Protein AF-A0A8T1MDC2-F1 (afdb_monomer)

Solvent-accessible surface area (backbone atoms only — not comparable to full-atom values): 11295 Å² total; per-residue (Å²): 138,78,91,86,92,85,80,90,84,76,85,79,67,76,79,74,62,84,44,73,66,53,50,52,51,52,51,52,54,50,53,50,53,53,53,46,52,56,47,38,58,76,73,29,73,90,46,88,79,75,65,89,86,55,76,81,73,87,72,88,77,79,82,78,76,76,81,75,79,84,83,51,85,75,65,79,76,59,88,77,72,82,90,56,62,68,68,59,56,50,51,52,55,62,70,65,47,60,79,61,68,61,72,79,57,77,82,83,48,55,80,74,34,54,91,69,17,68,66,55,40,56,68,60,80,51,77,76,78,86,65,81,85,79,78,72,79,76,80,77,81,73,93,67,79,91,74,87,66,78,88,52,82,46,71,62,85,95,44,79,43,116

Foldseek 3Di:
DDDDDDDDDDPPPVPQPPDPVSVVVVVVVVVVVVVVVVVCCVQPVPHDDDDPPDDDDPDPDDDDPDDDPDDDPVVVPDPPDPPDDVVVVVVVVVVPCPPVVCVPDDDCDLCNPCVSNVVSVVVPPPDPPPDDDPDDPDPDPDPDDDDPDPQDQDCDPPDTRD

pLDDT: mean 71.36, std 16.43, range [38.56, 97.81]

Mean predicted aligned error: 24.13 Å

Secondary structure (DSSP, 8-state):
-------SS-SSSTTT-SSHHHHHHHHHHHHHHHHHHHHHHHH-TTSPPP-TTPPPP--SS-PPPPPPPPPPGGGGS------S-HHHHHHHHHHTTGGGGGTTSPP--GGG-TTT-HHHHHHTT-----S----PPPP--------------EEETTEEE-

InterPro domains:
  IPR001837 Adenylate cyclase-associated CAP [PTHR10652] (18-162)
  IPR036222 Adenylate cyclase-associated CAP, N-terminal domain superfamily [G3DSA:1.25.40.330] (11-55)
  IPR036222 Adenylate cyclase-associated CAP, N-terminal domain superfamily [SSF101278] (18-69)

Organism: Clonorchis sinensis (NCBI:txid79923)

Sequence (162 aa):
MGTVEAELKEPLLVVFFKDPQHLAWTKALTSLWDGLRDYVRKNHTTGLSWNVNGTPSPSTGGGVPAPPPAFSDADLVAPAAPSGDPTRNALFAELNRGEGITAGLRKVSDTMKTHKNPELRAGAGLQPRSGPPQKAPKPTASNNGAKQATPVMELRGNKWVV

Radius of gyration: 32.35 Å; Cα contacts (8 Å, |Δi|>4): 33; chains: 1; bounding box: 75×52×81 Å

Nearest PDB structures (foldseek):
  8xkl-assembly1_s  TM=1.704E-01  e=5.400E+00  Chroomonas placoidea

Structure (mmCIF, N/CA/C/O backbone):
data_AF-A0A8T1MDC2-F1
#
_entry.id   AF-A0A8T1MDC2-F1
#
loop_
_atom_site.group_PDB
_atom_site.id
_atom_site.type_symbol
_atom_site.label_atom_id
_atom_site.label_alt_id
_atom_site.label_comp_id
_atom_site.label_asym_id
_atom_site.label_entity_id
_atom_site.label_seq_id
_atom_site.pdbx_PDB_ins_code
_atom_site.Cartn_x
_atom_site.Cartn_y
_atom_site.Cartn_z
_atom_site.occupancy
_atom_site.B_iso_or_equiv
_atom_site.auth_seq_id
_atom_site.auth_comp_id
_atom_site.auth_asym_id
_atom_site.auth_atom_id
_atom_site.pdbx_PDB_model_num
ATOM 1 N N . MET A 1 1 ? -47.441 10.260 12.827 1.00 39.94 1 MET A N 1
ATOM 2 C CA . MET A 1 1 ? -47.092 9.166 11.895 1.00 39.94 1 MET A CA 1
ATOM 3 C C . MET A 1 1 ? -46.167 9.777 10.866 1.00 39.9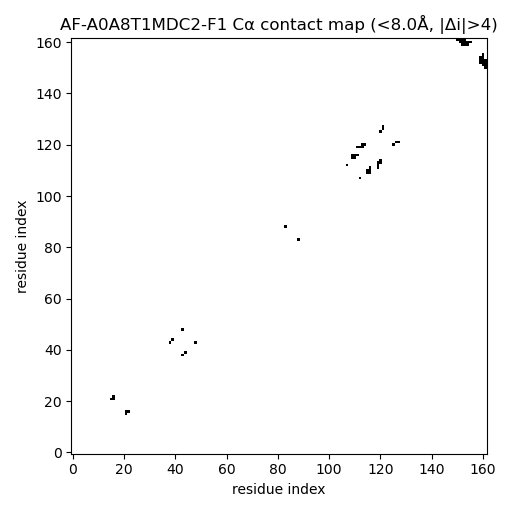4 1 MET A C 1
ATOM 5 O O . MET A 1 1 ? -46.542 10.790 10.312 1.00 39.94 1 MET A O 1
ATOM 9 N N . GLY A 1 2 ? -44.954 9.345 10.604 1.00 38.56 2 GLY A N 1
ATOM 10 C CA . GLY A 1 2 ? -44.186 8.179 10.991 1.00 38.56 2 GLY A CA 1
ATOM 11 C C . GLY A 1 2 ? -42.939 8.315 10.126 1.00 38.56 2 GLY A C 1
ATOM 12 O O . GLY A 1 2 ? -43.038 8.347 8.906 1.00 38.56 2 GLY A O 1
ATOM 13 N N . THR A 1 3 ? -41.819 8.559 10.784 1.00 42.75 3 THR A N 1
ATOM 14 C CA . THR A 1 3 ? -40.463 8.620 10.248 1.00 42.75 3 THR A CA 1
ATOM 15 C C . THR A 1 3 ? -40.129 7.368 9.429 1.00 42.75 3 THR A C 1
ATOM 17 O O . THR A 1 3 ? -40.633 6.305 9.774 1.00 42.75 3 THR A O 1
ATOM 20 N N . VAL A 1 4 ? -39.221 7.512 8.452 1.00 48.12 4 VAL A N 1
ATOM 21 C CA . VAL A 1 4 ? -38.050 6.652 8.138 1.00 48.12 4 VAL A CA 1
ATOM 22 C C . VAL A 1 4 ? -37.898 6.323 6.648 1.00 48.12 4 VAL A C 1
ATOM 24 O O . VAL A 1 4 ? -38.289 5.263 6.181 1.00 48.12 4 VAL A O 1
ATOM 27 N N . GLU A 1 5 ? -37.231 7.205 5.904 1.00 48.50 5 GLU A N 1
ATOM 28 C CA . GLU A 1 5 ? -36.613 6.825 4.627 1.00 48.50 5 GLU A CA 1
ATOM 29 C C . GLU A 1 5 ? -35.207 7.436 4.539 1.00 48.50 5 GLU A C 1
ATOM 31 O O . GLU A 1 5 ? -34.920 8.360 3.786 1.00 48.50 5 GLU A O 1
ATOM 36 N N . ALA A 1 6 ? -34.335 6.971 5.431 1.00 52.84 6 ALA A N 1
ATOM 37 C CA . ALA A 1 6 ? -32.901 7.238 5.397 1.00 52.84 6 ALA A CA 1
ATOM 38 C C . ALA A 1 6 ? -32.185 6.113 6.148 1.00 52.84 6 ALA A C 1
ATOM 40 O O . ALA A 1 6 ? -31.635 6.306 7.228 1.00 52.84 6 ALA A O 1
ATOM 41 N N . GLU A 1 7 ? -32.238 4.906 5.601 1.00 57.53 7 GLU A N 1
ATOM 42 C CA . GLU A 1 7 ? -31.463 3.780 6.105 1.00 57.53 7 GLU A CA 1
ATOM 43 C C . GLU A 1 7 ? -30.870 3.050 4.901 1.00 57.53 7 GLU A C 1
ATOM 45 O O . GLU A 1 7 ? -31.504 2.985 3.853 1.00 57.53 7 GLU A O 1
ATOM 50 N N . LEU A 1 8 ? -29.649 2.530 5.059 1.00 52.72 8 LEU A N 1
ATOM 51 C CA . LEU A 1 8 ? -28.807 1.830 4.069 1.00 52.72 8 LEU A CA 1
ATOM 52 C C . LEU A 1 8 ? -27.646 2.624 3.449 1.00 52.72 8 LEU A C 1
ATOM 54 O O . LEU A 1 8 ? -27.148 2.276 2.377 1.00 52.72 8 LEU A O 1
ATOM 58 N N . LYS A 1 9 ? -27.074 3.580 4.186 1.00 56.59 9 LYS A N 1
ATOM 59 C CA . LYS A 1 9 ? -25.629 3.811 4.078 1.00 56.59 9 LYS A CA 1
ATOM 60 C C . LYS A 1 9 ? -25.016 3.906 5.472 1.00 56.59 9 LYS A C 1
ATOM 62 O O . LYS A 1 9 ? -25.182 4.894 6.168 1.00 56.59 9 LYS A O 1
ATOM 67 N N . GLU A 1 10 ? -24.299 2.839 5.818 1.00 58.12 10 GLU A N 1
ATOM 68 C CA . GLU A 1 10 ? -23.309 2.728 6.902 1.00 58.12 10 GLU A CA 1
ATOM 69 C C . GLU A 1 10 ? -23.769 2.238 8.288 1.00 58.12 10 GLU A C 1
ATOM 71 O O . GLU A 1 10 ? -23.991 3.032 9.197 1.00 58.12 10 GLU A O 1
ATOM 76 N N . PRO A 1 11 ? -23.728 0.911 8.528 1.00 54.78 11 PRO A N 1
ATOM 77 C CA . PRO A 1 11 ? -23.637 0.380 9.888 1.00 54.78 11 PRO A CA 1
ATOM 78 C C . PRO A 1 11 ? -22.227 -0.101 10.287 1.00 54.78 11 PRO A C 1
ATOM 80 O O . PRO A 1 11 ? -22.053 -0.556 11.413 1.00 54.78 11 PRO A O 1
ATOM 83 N N . LEU A 1 12 ? -21.202 -0.007 9.423 1.00 49.59 12 LEU A N 1
ATOM 84 C CA . LEU A 1 12 ? -19.862 -0.542 9.742 1.00 49.59 12 LEU A CA 1
ATOM 85 C C . LEU A 1 12 ? -18.824 0.485 10.221 1.00 49.59 12 LEU A C 1
ATOM 87 O O . LEU A 1 12 ? -17.845 0.084 10.846 1.00 49.59 12 LEU A O 1
ATOM 91 N N . LEU A 1 13 ? -19.032 1.791 10.019 1.00 52.19 13 LEU A N 1
ATOM 92 C CA . LEU A 1 13 ? -18.097 2.822 10.507 1.00 52.19 13 LEU A CA 1
ATOM 93 C C . LEU A 1 13 ? -18.463 3.394 11.888 1.00 52.19 13 LEU A C 1
ATOM 95 O O .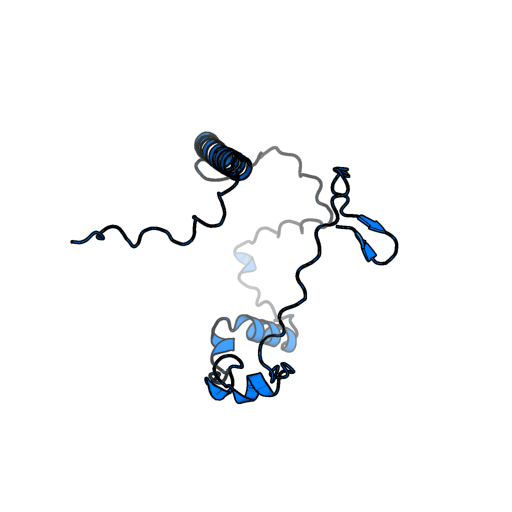 LEU A 1 13 ? -17.629 4.014 12.544 1.00 52.19 13 LEU A O 1
ATOM 99 N N . VAL A 1 14 ? -19.673 3.137 12.393 1.00 52.91 14 VAL A N 1
ATOM 100 C CA . VAL A 1 14 ? -20.197 3.810 13.600 1.00 52.91 14 VAL A CA 1
ATOM 101 C C . VAL A 1 14 ? -19.647 3.231 14.918 1.00 52.91 14 VAL A C 1
ATOM 103 O O . VAL A 1 14 ? -19.797 3.840 15.978 1.00 52.91 14 VAL A O 1
ATOM 106 N N . VAL A 1 15 ? -18.948 2.092 14.885 1.00 54.22 15 VAL A N 1
ATOM 107 C CA . VAL A 1 15 ? -18.406 1.471 16.111 1.00 54.22 15 VAL A CA 1
ATOM 108 C C . VAL A 1 15 ? -16.959 1.898 16.413 1.00 54.22 15 VAL A C 1
ATOM 110 O O . VAL A 1 15 ? -16.563 1.873 17.575 1.00 54.22 15 VAL A O 1
ATOM 113 N N . PHE A 1 16 ? -16.187 2.374 15.426 1.00 53.84 16 PHE A N 1
ATOM 114 C CA . PHE A 1 16 ? -14.748 2.649 15.603 1.00 53.84 16 PHE A CA 1
ATOM 115 C C . PHE A 1 16 ? -14.377 4.106 15.932 1.00 53.84 16 PHE A C 1
ATOM 117 O O . PHE A 1 16 ? -13.260 4.355 16.376 1.00 53.84 16 PHE A O 1
ATOM 124 N N . PHE A 1 17 ? -15.289 5.073 15.782 1.00 57.59 17 PHE A N 1
ATOM 125 C CA . PHE A 1 17 ? -14.960 6.505 15.917 1.00 57.59 17 PHE A CA 1
ATOM 126 C C . PHE A 1 17 ? -15.705 7.212 17.051 1.00 57.59 17 PHE A C 1
ATOM 128 O O . PHE A 1 17 ? -16.199 8.324 16.890 1.00 57.59 17 PHE A O 1
ATOM 135 N N . LYS A 1 18 ? -15.795 6.567 18.220 1.00 66.69 18 LYS A N 1
ATOM 136 C CA . LYS A 1 18 ? -16.312 7.220 19.436 1.00 66.69 18 LYS A CA 1
ATOM 137 C C . LYS A 1 18 ? -15.287 8.186 20.058 1.00 66.69 18 LYS A C 1
ATOM 139 O O . LYS A 1 18 ? -15.678 9.107 20.765 1.00 66.69 18 LYS A O 1
ATOM 144 N N . ASP A 1 19 ? -13.998 7.973 19.789 1.00 78.12 19 ASP A N 1
ATOM 145 C CA . ASP A 1 19 ? -12.892 8.727 20.382 1.00 78.12 19 ASP A CA 1
ATOM 146 C C . ASP A 1 19 ? -12.354 9.808 19.411 1.00 78.12 19 ASP A C 1
ATOM 148 O O . ASP A 1 19 ? -11.927 9.473 18.295 1.00 78.12 19 ASP A O 1
ATOM 152 N N . PRO A 1 20 ? -12.338 11.099 19.808 1.00 84.94 20 PRO A N 1
ATOM 153 C CA . PRO A 1 20 ? -11.729 12.187 19.039 1.00 84.94 20 PRO A CA 1
ATOM 154 C C . PRO A 1 20 ? -10.279 11.920 18.611 1.00 84.94 20 PRO A C 1
ATOM 156 O O . PRO A 1 20 ? -9.868 12.361 17.535 1.00 84.94 20 PRO A O 1
ATOM 159 N N . GLN A 1 21 ? -9.510 11.169 19.404 1.00 86.94 21 GLN A N 1
ATOM 160 C CA . GLN A 1 21 ? -8.131 10.807 19.081 1.00 86.94 21 GLN A CA 1
ATOM 161 C C . GLN A 1 21 ? -8.055 9.870 17.866 1.00 86.94 21 GLN A C 1
ATOM 163 O O . GLN A 1 21 ? -7.201 10.050 16.995 1.00 86.94 21 GLN A O 1
ATOM 168 N N . HIS A 1 22 ? -8.984 8.919 17.749 1.00 85.56 22 HIS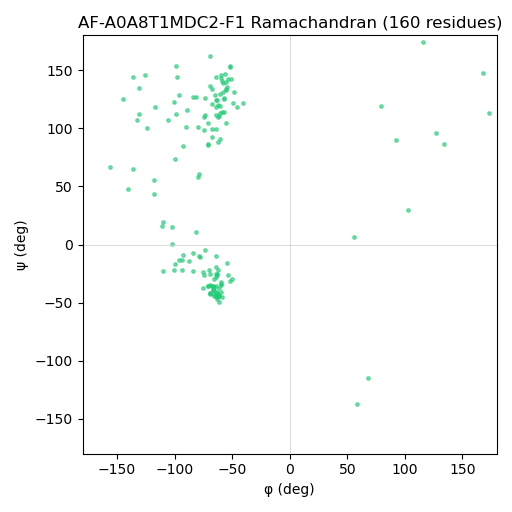 A N 1
ATOM 169 C CA . HIS A 1 22 ? -9.055 8.003 16.606 1.00 85.56 22 HIS A CA 1
ATOM 170 C C . HIS A 1 22 ? -9.429 8.736 15.309 1.00 85.56 22 HIS A C 1
ATOM 172 O O . HIS A 1 22 ? -8.903 8.432 14.233 1.00 85.56 22 HIS A O 1
ATOM 178 N N . LEU A 1 23 ? -10.298 9.747 15.408 1.00 88.19 23 LEU A N 1
ATOM 179 C CA . LEU A 1 23 ? -10.638 10.628 14.289 1.00 88.19 23 LEU A CA 1
ATOM 180 C C . LEU A 1 23 ? -9.440 11.477 13.851 1.00 88.19 23 LEU A C 1
ATOM 182 O O . LEU A 1 23 ? -9.180 11.590 12.653 1.00 88.19 23 LEU A O 1
ATOM 186 N N . ALA A 1 24 ? -8.697 12.049 14.801 1.00 90.75 24 ALA A N 1
ATOM 187 C CA . ALA A 1 24 ? -7.487 12.812 14.505 1.00 90.75 24 ALA A CA 1
ATOM 188 C C . ALA A 1 24 ? -6.420 11.940 13.820 1.00 90.75 24 ALA A C 1
ATOM 190 O O . ALA A 1 24 ? -5.861 12.341 12.800 1.00 90.75 24 ALA A O 1
ATOM 191 N N . TRP A 1 25 ? -6.205 10.719 14.316 1.00 93.12 25 TRP A N 1
ATOM 192 C CA . TRP A 1 25 ? -5.268 9.766 13.721 1.00 93.12 25 TRP A CA 1
ATOM 193 C C . TRP A 1 25 ? -5.663 9.360 12.298 1.00 93.12 25 TRP A C 1
ATOM 195 O O . TRP A 1 25 ? -4.826 9.372 11.400 1.00 93.12 25 TRP A O 1
ATOM 205 N N . THR A 1 26 ? -6.942 9.071 12.054 1.00 95.00 26 THR A N 1
ATOM 206 C CA . THR A 1 26 ? -7.410 8.654 10.718 1.00 95.00 26 THR A CA 1
ATOM 207 C C . THR A 1 26 ? -7.255 9.779 9.698 1.00 95.00 26 THR A C 1
ATOM 209 O O . THR A 1 26 ? -6.828 9.546 8.566 1.00 95.00 26 THR A O 1
ATOM 212 N N . LYS A 1 27 ? -7.533 11.023 10.110 1.00 92.25 27 LYS A N 1
ATOM 213 C CA . LYS A 1 27 ? -7.300 12.217 9.286 1.00 92.25 27 LYS A CA 1
ATOM 214 C C . LYS A 1 27 ? -5.815 12.413 8.983 1.00 92.25 27 LYS A C 1
ATOM 216 O O . LYS A 1 27 ? -5.467 12.645 7.830 1.00 92.25 27 LYS A O 1
ATOM 221 N N . ALA A 1 28 ? -4.946 12.263 9.984 1.00 95.38 28 ALA A N 1
ATOM 222 C CA . ALA A 1 28 ? -3.499 12.342 9.792 1.00 95.38 28 ALA A CA 1
ATOM 223 C C . ALA A 1 28 ? -2.983 11.250 8.839 1.00 95.38 28 ALA A C 1
ATOM 225 O O . ALA A 1 28 ? -2.204 11.539 7.933 1.00 95.38 28 ALA A O 1
ATOM 226 N N . LEU A 1 29 ? -3.469 10.014 8.986 1.00 96.19 29 LEU A N 1
ATOM 227 C CA . LEU A 1 29 ? -3.112 8.901 8.110 1.00 96.19 29 LEU A CA 1
ATOM 228 C C . LEU A 1 29 ? -3.564 9.152 6.668 1.00 96.19 29 LEU A C 1
ATOM 230 O O . LEU A 1 29 ? -2.800 8.931 5.736 1.00 96.19 29 LEU A O 1
ATOM 234 N N . THR A 1 30 ? -4.785 9.647 6.477 1.00 95.69 30 THR A N 1
ATOM 235 C CA . THR A 1 30 ? -5.306 9.962 5.138 1.00 95.69 30 THR A CA 1
ATOM 236 C C . THR A 1 30 ? -4.483 11.075 4.486 1.00 95.69 30 THR A C 1
ATOM 238 O O . THR A 1 30 ? -4.038 10.928 3.352 1.00 95.69 30 THR A O 1
ATOM 241 N N . SER A 1 31 ? -4.166 12.126 5.248 1.00 96.50 31 SER A N 1
ATOM 242 C CA . SER A 1 31 ? -3.320 13.229 4.785 1.00 96.50 31 SER A CA 1
ATOM 243 C C . SER A 1 31 ? -1.914 12.776 4.373 1.00 96.50 31 SER A C 1
ATOM 245 O O . SER A 1 31 ? -1.347 13.344 3.441 1.00 96.50 31 SER A O 1
ATOM 247 N N . LEU A 1 32 ? -1.344 11.765 5.040 1.00 97.81 32 LEU A N 1
ATOM 248 C CA . LEU A 1 32 ? -0.058 11.180 4.653 1.00 97.81 32 LEU A CA 1
ATOM 249 C C . LEU A 1 32 ? -0.143 10.510 3.274 1.00 97.81 32 LEU A C 1
ATOM 251 O O . LEU A 1 32 ? 0.741 10.706 2.441 1.00 97.81 32 LEU A O 1
ATOM 255 N N . TRP A 1 33 ? -1.204 9.740 3.020 1.00 97.00 33 TRP A N 1
ATOM 256 C CA . TRP A 1 33 ? -1.404 9.064 1.736 1.00 97.00 33 TRP A CA 1
ATOM 257 C C . TRP A 1 33 ? -1.649 10.043 0.588 1.00 97.00 33 TRP A C 1
ATOM 259 O O . TRP A 1 33 ? -1.122 9.831 -0.505 1.00 97.00 33 TRP A O 1
ATOM 269 N N . ASP A 1 34 ? -2.386 11.127 0.834 1.00 97.44 34 ASP A N 1
ATOM 270 C CA . ASP A 1 34 ? -2.585 12.191 -0.154 1.00 97.44 34 ASP A CA 1
ATOM 271 C C . ASP A 1 34 ? -1.254 12.871 -0.508 1.00 97.44 34 ASP A C 1
ATOM 273 O O . ASP A 1 34 ? -0.899 12.974 -1.685 1.00 97.44 34 ASP A O 1
ATOM 277 N N . GLY A 1 35 ? -0.454 13.225 0.505 1.00 96.44 35 GLY A N 1
ATOM 278 C CA . GLY A 1 35 ? 0.886 13.776 0.300 1.00 96.44 35 GLY A CA 1
ATOM 279 C C . GLY A 1 35 ? 1.815 12.825 -0.463 1.00 96.44 35 GLY A C 1
ATOM 280 O O . GLY A 1 35 ? 2.541 13.251 -1.365 1.00 96.44 35 GLY A O 1
ATOM 281 N N . LEU A 1 36 ? 1.762 11.523 -0.162 1.00 96.69 36 LEU A N 1
ATOM 282 C CA . LEU A 1 36 ? 2.546 10.507 -0.867 1.00 96.69 36 LEU A CA 1
ATOM 283 C C . LEU A 1 36 ? 2.105 10.359 -2.326 1.00 96.69 36 LEU A C 1
ATOM 285 O O . LEU A 1 36 ? 2.950 10.268 -3.215 1.00 96.69 36 LEU A O 1
ATOM 289 N N . ARG A 1 37 ? 0.797 10.355 -2.599 1.00 94.75 37 ARG A N 1
ATOM 290 C CA . ARG A 1 37 ? 0.264 10.296 -3.966 1.00 94.75 37 ARG A CA 1
ATOM 291 C C . ARG A 1 37 ? 0.758 11.479 -4.793 1.00 94.75 37 ARG A C 1
ATOM 293 O O . ARG A 1 37 ? 1.192 11.278 -5.928 1.00 94.75 37 ARG A O 1
ATOM 300 N N . ASP A 1 38 ? 0.720 12.685 -4.236 1.00 96.81 38 ASP A N 1
ATOM 301 C CA . ASP A 1 38 ? 1.218 13.883 -4.911 1.00 96.81 38 ASP A CA 1
ATOM 302 C C . ASP A 1 38 ? 2.725 13.810 -5.157 1.00 96.81 38 ASP A C 1
ATOM 304 O O . ASP A 1 38 ? 3.192 14.153 -6.245 1.00 96.81 38 ASP A O 1
ATOM 308 N N . TYR A 1 39 ? 3.490 13.317 -4.181 1.00 96.31 39 TYR A N 1
ATOM 309 C CA . TYR A 1 39 ? 4.926 13.097 -4.323 1.00 96.31 39 TYR A CA 1
ATOM 310 C C . TYR A 1 39 ? 5.247 12.092 -5.436 1.00 96.31 39 TYR A C 1
ATOM 312 O O . TYR A 1 39 ? 6.067 12.385 -6.305 1.00 96.31 39 TYR A O 1
ATOM 320 N N . VAL A 1 40 ? 4.583 10.935 -5.452 1.00 95.62 40 VAL A N 1
ATOM 321 C CA . VAL A 1 40 ? 4.797 9.889 -6.464 1.00 95.62 40 VAL A CA 1
ATOM 322 C C . VAL A 1 40 ? 4.428 10.402 -7.851 1.00 95.62 40 VAL A C 1
ATOM 324 O O . VAL A 1 40 ? 5.189 10.207 -8.791 1.00 95.62 40 VAL A O 1
ATOM 327 N N . ARG A 1 41 ? 3.312 11.125 -7.998 1.00 94.06 41 ARG A N 1
ATOM 328 C CA . ARG A 1 41 ? 2.929 11.714 -9.292 1.00 94.06 41 ARG A CA 1
ATOM 329 C C . ARG A 1 41 ? 3.962 12.713 -9.813 1.00 94.06 41 ARG A C 1
ATOM 331 O O . ARG A 1 41 ? 4.202 12.735 -11.017 1.00 94.06 41 ARG A O 1
ATOM 338 N N . LYS A 1 42 ? 4.566 13.506 -8.922 1.00 93.69 42 LYS A N 1
ATOM 339 C CA . LYS A 1 42 ? 5.591 14.506 -9.262 1.00 93.69 42 LYS A CA 1
ATOM 340 C C . LYS A 1 42 ? 6.965 13.897 -9.565 1.00 93.69 42 LYS A C 1
ATOM 342 O O . LYS A 1 42 ? 7.647 14.407 -10.442 1.00 93.69 42 LYS A O 1
ATOM 347 N N . ASN A 1 43 ? 7.376 12.844 -8.854 1.00 92.06 43 ASN A N 1
ATOM 348 C CA . ASN A 1 43 ? 8.757 12.333 -8.898 1.00 92.06 43 ASN A CA 1
ATOM 349 C C . ASN A 1 43 ? 8.906 10.963 -9.587 1.00 92.06 43 ASN A C 1
ATOM 351 O O . ASN A 1 43 ? 9.991 10.620 -10.048 1.00 92.06 43 ASN A O 1
ATOM 355 N N . HIS A 1 44 ? 7.831 10.175 -9.659 1.00 92.25 44 HIS A N 1
ATOM 356 C CA . HIS A 1 44 ? 7.827 8.770 -10.088 1.00 92.25 44 HIS A CA 1
ATOM 357 C C . HIS A 1 44 ? 6.599 8.449 -10.964 1.00 92.25 44 HIS A C 1
ATOM 359 O O . HIS A 1 44 ? 5.890 7.465 -10.746 1.00 92.25 44 HIS A O 1
ATOM 365 N N . THR A 1 45 ? 6.317 9.298 -11.959 1.00 89.19 45 THR A N 1
ATOM 366 C CA . THR A 1 45 ? 5.099 9.243 -12.793 1.00 89.19 45 THR A CA 1
ATOM 367 C C . THR A 1 45 ? 4.936 7.924 -13.558 1.00 89.19 45 THR A C 1
ATOM 369 O O . THR A 1 45 ? 3.818 7.445 -13.725 1.00 89.19 45 THR A O 1
ATOM 372 N N . THR A 1 46 ? 6.042 7.320 -14.000 1.00 89.50 46 THR A N 1
ATOM 373 C CA . THR A 1 46 ? 6.082 6.054 -14.758 1.00 89.50 46 THR A CA 1
ATOM 374 C C . THR A 1 46 ? 6.673 4.897 -13.948 1.00 89.50 46 THR A C 1
ATOM 376 O O . THR A 1 46 ? 7.105 3.899 -14.518 1.00 89.50 46 THR A O 1
ATOM 379 N N . GLY A 1 47 ? 6.707 5.027 -12.619 1.00 85.88 47 GLY A N 1
ATOM 380 C CA . GLY A 1 47 ? 7.326 4.064 -11.711 1.00 85.88 47 GLY A CA 1
ATOM 381 C C . GLY A 1 47 ? 8.525 4.638 -10.958 1.00 85.88 47 GLY A C 1
ATOM 382 O O . GLY A 1 47 ? 8.949 5.774 -11.181 1.00 85.88 47 GLY A O 1
ATOM 383 N N . LEU A 1 48 ? 9.047 3.843 -10.024 1.00 89.12 48 LEU A N 1
ATOM 384 C CA . LEU A 1 48 ? 10.174 4.220 -9.174 1.00 89.12 48 LEU A CA 1
ATOM 385 C C . LEU A 1 48 ? 11.435 4.424 -10.028 1.00 89.12 48 LEU A C 1
ATOM 387 O O . LEU A 1 48 ? 11.838 3.525 -10.766 1.00 89.12 48 LEU A O 1
ATOM 391 N N . SER A 1 49 ? 12.052 5.601 -9.929 1.00 85.50 49 SER A N 1
ATOM 392 C CA . SER A 1 49 ? 13.292 5.906 -10.640 1.00 85.50 49 SER A CA 1
ATOM 393 C C . SER A 1 49 ? 14.492 5.394 -9.847 1.00 85.50 49 SER A C 1
ATOM 395 O O . SER A 1 49 ? 14.662 5.700 -8.668 1.00 85.50 49 SER A O 1
ATOM 397 N N . TRP A 1 50 ? 15.331 4.603 -10.509 1.00 85.62 50 TRP A N 1
ATOM 398 C CA . TRP A 1 50 ? 16.571 4.083 -9.941 1.00 85.62 50 TRP A CA 1
ATOM 399 C C . TRP A 1 50 ? 17.756 4.935 -10.393 1.00 85.62 50 TRP A C 1
ATOM 401 O O . TRP A 1 50 ? 17.791 5.416 -11.526 1.00 85.62 50 TRP A O 1
ATOM 411 N N . ASN A 1 51 ? 18.744 5.116 -9.515 1.00 83.75 51 ASN A N 1
ATOM 412 C CA . ASN A 1 51 ? 19.982 5.793 -9.883 1.00 83.75 51 ASN A CA 1
ATOM 413 C C . ASN A 1 51 ? 20.845 4.858 -10.743 1.00 83.75 51 ASN A C 1
ATOM 415 O O . ASN A 1 51 ? 21.402 3.889 -10.233 1.00 83.75 51 ASN A O 1
ATOM 419 N N . VAL A 1 52 ? 20.977 5.176 -12.032 1.00 80.44 52 VAL A N 1
ATOM 420 C CA . VAL A 1 52 ? 21.763 4.396 -13.007 1.00 80.44 52 VAL A CA 1
ATOM 421 C C . VAL A 1 52 ? 23.257 4.374 -12.661 1.00 80.44 52 VAL A C 1
ATOM 423 O O . VAL A 1 52 ? 23.940 3.398 -12.946 1.00 80.44 52 VAL A O 1
ATOM 426 N N . ASN A 1 53 ? 23.744 5.411 -11.977 1.00 83.81 53 ASN A N 1
ATOM 427 C CA . ASN A 1 53 ? 25.118 5.509 -11.480 1.00 83.81 53 ASN A CA 1
ATOM 428 C C . ASN A 1 53 ? 25.210 5.217 -9.971 1.00 83.81 53 ASN A C 1
ATOM 430 O O . ASN A 1 53 ? 26.196 5.574 -9.326 1.00 83.81 53 ASN A O 1
ATOM 434 N N . GLY A 1 54 ? 24.166 4.630 -9.380 1.00 77.75 54 GLY A N 1
ATOM 435 C CA . GLY A 1 54 ? 24.161 4.258 -7.972 1.00 77.75 54 GLY A CA 1
ATOM 436 C C . GLY A 1 54 ? 25.152 3.129 -7.712 1.00 77.75 54 GLY A C 1
ATOM 437 O O . GLY A 1 54 ? 25.185 2.139 -8.440 1.00 77.75 54 GLY A O 1
ATOM 438 N N . THR A 1 55 ? 25.955 3.254 -6.658 1.00 78.75 55 THR A N 1
ATOM 439 C CA . THR A 1 55 ? 26.698 2.107 -6.133 1.00 78.75 55 THR A CA 1
ATOM 440 C C . THR A 1 55 ? 25.699 1.070 -5.613 1.00 78.75 55 THR A C 1
ATOM 442 O O . THR A 1 55 ? 24.647 1.445 -5.082 1.00 78.75 55 THR A O 1
ATOM 445 N N . PRO A 1 56 ? 25.977 -0.236 -5.766 1.00 72.19 56 PRO A N 1
ATOM 446 C CA . PRO A 1 56 ? 25.085 -1.262 -5.252 1.00 72.19 56 PRO A CA 1
ATOM 447 C C . PRO A 1 56 ? 24.902 -1.059 -3.745 1.00 72.19 56 PRO A C 1
ATOM 449 O O . PRO A 1 56 ? 25.877 -0.993 -2.994 1.00 72.19 56 PRO A O 1
ATOM 452 N N . SER A 1 57 ? 23.644 -0.953 -3.307 1.00 69.50 57 SER A N 1
ATOM 453 C CA . SER A 1 57 ? 23.309 -1.018 -1.884 1.00 69.50 57 SER A CA 1
ATOM 454 C C . SER A 1 57 ? 23.898 -2.314 -1.324 1.00 69.50 57 SER A C 1
ATOM 456 O O . SER A 1 57 ? 23.768 -3.340 -2.000 1.00 69.50 57 SER A O 1
ATOM 458 N N . PRO A 1 58 ? 24.545 -2.309 -0.143 1.00 64.00 58 PRO A N 1
ATOM 459 C CA . PRO A 1 58 ? 25.152 -3.509 0.418 1.00 64.00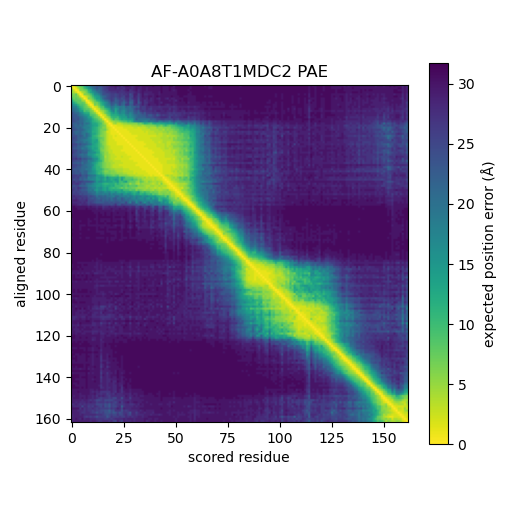 58 PRO A CA 1
ATOM 460 C C . PRO A 1 58 ? 24.096 -4.612 0.517 1.00 64.00 58 PRO A C 1
ATOM 462 O O . PRO A 1 58 ? 23.193 -4.575 1.352 1.00 64.00 58 PRO A O 1
ATOM 465 N N . SER A 1 59 ? 24.190 -5.572 -0.402 1.00 56.50 59 SER A N 1
ATOM 466 C CA . SER A 1 59 ? 23.366 -6.768 -0.405 1.00 56.50 59 SER A CA 1
ATOM 467 C C . SER A 1 59 ? 23.781 -7.593 0.803 1.00 56.50 59 SER A C 1
ATOM 469 O O . SER A 1 59 ? 24.944 -7.980 0.936 1.00 56.50 59 SER A O 1
ATOM 471 N N . THR A 1 60 ? 22.840 -7.860 1.704 1.00 56.38 60 THR A N 1
ATOM 472 C CA . THR A 1 60 ? 23.025 -8.917 2.697 1.00 56.38 60 THR A CA 1
ATOM 473 C C . THR A 1 60 ? 22.937 -10.256 1.966 1.00 56.38 60 THR A C 1
ATOM 475 O O . THR A 1 60 ? 21.873 -10.852 1.887 1.00 56.38 60 THR A O 1
ATOM 478 N N . GLY A 1 61 ? 24.074 -10.699 1.424 1.00 54.16 61 GLY A N 1
ATOM 479 C CA . GLY A 1 61 ? 24.323 -12.078 1.006 1.00 54.16 61 GLY A CA 1
ATOM 480 C C . GLY A 1 61 ? 23.735 -12.494 -0.346 1.00 54.16 61 GLY A C 1
ATOM 481 O O . GLY A 1 61 ? 22.527 -12.570 -0.529 1.00 54.16 61 GLY A O 1
ATOM 482 N N . GLY A 1 62 ? 24.627 -12.880 -1.262 1.00 51.88 62 GLY A N 1
ATOM 483 C CA . GLY A 1 62 ? 24.299 -13.598 -2.497 1.00 51.88 62 GLY A CA 1
ATOM 484 C C . GLY A 1 62 ? 24.873 -12.898 -3.720 1.00 51.88 62 GLY A C 1
ATOM 485 O O . GLY A 1 62 ? 24.277 -11.955 -4.231 1.00 51.88 62 GLY A O 1
ATOM 486 N N . GLY A 1 63 ? 26.051 -13.338 -4.170 1.00 49.66 63 GLY A N 1
ATOM 487 C CA . GLY A 1 63 ? 26.659 -12.849 -5.404 1.00 49.66 63 GLY A CA 1
ATOM 488 C C . GLY A 1 63 ? 25.705 -13.019 -6.583 1.00 49.66 63 GLY A C 1
ATOM 489 O O . GLY A 1 63 ? 25.110 -14.082 -6.759 1.00 49.66 63 GLY A O 1
ATOM 490 N N . VAL A 1 64 ? 25.554 -11.966 -7.384 1.00 55.91 64 VAL A N 1
ATOM 491 C CA . VAL A 1 64 ? 24.895 -12.078 -8.684 1.00 55.91 64 VAL A CA 1
ATOM 492 C C . VAL A 1 64 ? 25.694 -13.073 -9.537 1.00 55.91 64 VAL A C 1
ATOM 494 O O . VAL A 1 64 ? 26.923 -12.958 -9.595 1.00 55.91 64 VAL A O 1
ATOM 497 N N . PRO A 1 65 ? 25.059 -14.080 -10.160 1.00 60.25 65 PRO A N 1
ATOM 498 C CA . PRO A 1 65 ? 25.760 -14.936 -11.105 1.00 60.25 65 PRO A CA 1
ATOM 499 C C . PRO A 1 65 ? 26.306 -14.073 -12.250 1.00 60.25 65 PRO A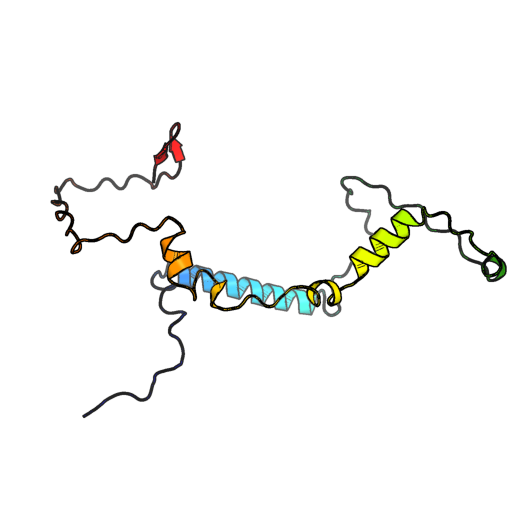 C 1
ATOM 501 O O . PRO A 1 65 ? 25.676 -13.090 -12.647 1.00 60.25 65 PRO A O 1
ATOM 504 N N . ALA A 1 66 ? 27.497 -14.421 -12.744 1.00 65.50 66 ALA A N 1
ATOM 505 C CA . ALA A 1 66 ? 28.128 -13.734 -13.867 1.00 65.50 66 ALA A CA 1
ATOM 506 C C . ALA A 1 66 ? 27.145 -13.617 -15.050 1.00 65.50 66 ALA A C 1
ATOM 508 O O . ALA A 1 66 ? 26.365 -14.552 -15.272 1.00 65.50 66 ALA A O 1
ATOM 509 N N . PRO A 1 67 ? 27.157 -12.495 -15.799 1.00 63.50 67 PRO A N 1
ATOM 510 C CA . PRO A 1 67 ? 26.312 -12.358 -16.976 1.00 63.50 67 PRO A CA 1
ATOM 511 C C . PRO A 1 67 ? 26.589 -13.534 -17.925 1.00 63.50 67 PRO A C 1
ATOM 513 O O . PRO A 1 67 ? 27.759 -13.875 -18.132 1.00 63.50 67 PRO A O 1
ATOM 516 N N . PRO A 1 68 ? 25.545 -14.186 -18.466 1.00 66.88 68 PRO A N 1
ATOM 517 C CA . PRO A 1 68 ? 25.745 -15.279 -19.400 1.00 66.88 68 PRO A CA 1
ATOM 518 C C . PRO A 1 68 ? 26.533 -14.776 -20.622 1.00 66.88 68 PRO A C 1
ATOM 520 O O . PRO A 1 68 ? 26.364 -13.617 -21.018 1.00 66.88 68 PRO A O 1
ATOM 523 N N . PRO A 1 69 ? 27.401 -15.617 -21.214 1.00 72.50 69 PRO A N 1
ATOM 524 C CA . PRO A 1 69 ? 28.081 -15.284 -22.460 1.00 72.50 69 PRO A CA 1
ATOM 525 C C . PRO A 1 69 ? 27.052 -14.892 -23.528 1.00 72.50 69 PRO A C 1
ATOM 527 O O . PRO A 1 69 ? 25.954 -15.450 -23.580 1.00 72.50 69 PRO A O 1
ATOM 530 N N . ALA A 1 70 ? 27.393 -13.905 -24.357 1.00 70.25 70 ALA A N 1
ATOM 531 C CA . ALA A 1 70 ? 26.541 -13.489 -25.462 1.00 70.25 70 ALA A CA 1
ATOM 532 C C . ALA A 1 70 ? 26.343 -14.670 -26.422 1.00 70.25 70 ALA A C 1
ATOM 534 O O . ALA A 1 70 ? 27.314 -15.185 -26.971 1.00 70.25 70 ALA A O 1
ATOM 535 N N . PHE A 1 71 ? 25.089 -15.087 -26.598 1.00 58.16 71 PHE A N 1
ATOM 536 C CA . PHE A 1 71 ? 24.709 -16.119 -27.555 1.00 58.16 71 PHE A CA 1
ATOM 537 C C . PHE A 1 71 ? 24.979 -15.620 -28.976 1.00 58.16 71 PHE A C 1
ATOM 539 O O . PHE A 1 71 ? 24.543 -14.529 -29.351 1.00 58.16 71 PHE A O 1
ATOM 546 N N . SER A 1 72 ? 25.694 -16.419 -29.760 1.00 65.25 72 SER A N 1
ATOM 547 C CA . SER A 1 72 ? 25.808 -16.242 -31.208 1.00 65.25 72 SER A CA 1
ATOM 548 C C . SER A 1 72 ? 24.827 -17.192 -31.901 1.00 65.25 72 SER A C 1
ATOM 550 O O . SER A 1 72 ? 24.511 -18.243 -31.349 1.00 65.25 72 SER A O 1
ATOM 552 N N . ASP A 1 73 ? 24.351 -16.881 -33.112 1.00 58.25 73 ASP A N 1
ATOM 553 C CA . ASP A 1 73 ? 23.454 -17.776 -33.879 1.00 58.25 73 ASP A CA 1
ATOM 554 C C . ASP A 1 73 ? 24.026 -19.200 -34.080 1.00 58.25 73 ASP A C 1
ATOM 556 O O . ASP A 1 73 ? 23.287 -20.137 -34.381 1.00 58.25 73 ASP A O 1
ATOM 560 N N . ALA A 1 74 ? 25.333 -19.392 -33.863 1.00 59.09 74 ALA A N 1
ATOM 561 C CA . ALA A 1 74 ? 25.989 -20.696 -33.864 1.00 59.09 74 ALA A CA 1
ATOM 562 C C . ALA A 1 74 ? 25.614 -21.591 -32.659 1.00 59.09 74 ALA A C 1
ATOM 564 O O . ALA A 1 74 ? 25.712 -22.812 -32.765 1.00 59.09 74 ALA A O 1
ATOM 565 N N . ASP A 1 75 ? 25.138 -21.022 -31.545 1.00 56.97 75 ASP A N 1
ATOM 566 C CA . ASP A 1 75 ? 24.730 -21.764 -30.339 1.00 56.97 75 ASP A CA 1
ATOM 567 C C . ASP A 1 75 ? 23.341 -22.419 -30.478 1.00 56.97 75 ASP A C 1
ATOM 569 O O . ASP A 1 75 ? 22.951 -23.258 -29.664 1.00 56.97 75 ASP A O 1
ATOM 573 N N . LEU A 1 76 ? 22.591 -22.081 -31.535 1.00 55.41 76 LEU A N 1
ATOM 574 C CA . LEU A 1 76 ? 21.272 -22.655 -31.831 1.00 55.41 76 LEU A CA 1
ATOM 575 C C . LEU A 1 76 ? 21.343 -24.099 -32.362 1.00 55.41 76 LEU A C 1
ATOM 577 O O . LEU A 1 76 ? 20.307 -24.739 -32.545 1.00 55.41 76 LEU A O 1
ATOM 581 N N . VAL A 1 77 ? 22.549 -24.636 -32.587 1.00 59.09 77 VAL A N 1
ATOM 582 C CA . VAL A 1 77 ? 22.785 -26.017 -33.042 1.00 59.09 77 VAL A CA 1
ATOM 583 C C . VAL A 1 77 ? 23.582 -26.791 -31.991 1.00 59.09 77 VAL A C 1
ATOM 585 O O . VAL A 1 77 ? 24.630 -27.372 -32.254 1.00 59.09 77 VAL A O 1
ATOM 588 N N . ALA A 1 78 ? 23.073 -26.828 -30.763 1.00 55.50 78 ALA A N 1
ATOM 589 C CA . ALA A 1 78 ? 23.501 -27.814 -29.779 1.00 55.50 78 ALA A CA 1
ATOM 590 C C . ALA A 1 78 ? 22.261 -28.468 -29.152 1.00 55.50 78 ALA A C 1
ATOM 592 O O . ALA A 1 78 ? 21.522 -27.800 -28.426 1.00 55.50 78 ALA A O 1
ATOM 593 N N . PRO A 1 79 ? 21.990 -29.765 -29.398 1.00 51.91 79 PRO A N 1
ATOM 594 C CA . PRO A 1 79 ? 20.974 -30.471 -28.634 1.00 51.91 79 PRO A CA 1
ATOM 595 C C . PRO A 1 79 ? 21.473 -30.599 -27.190 1.00 51.91 79 PRO A C 1
ATOM 597 O O . PRO A 1 79 ? 22.305 -31.450 -26.876 1.00 51.91 79 PRO A O 1
ATOM 600 N N . ALA A 1 80 ? 20.991 -29.724 -26.306 1.00 54.09 80 ALA A N 1
ATOM 601 C CA . ALA A 1 80 ? 21.232 -29.840 -24.877 1.00 54.09 80 ALA A CA 1
ATOM 602 C C . ALA A 1 80 ? 20.622 -31.160 -24.387 1.00 54.09 80 ALA A C 1
ATOM 604 O O . ALA A 1 80 ? 19.403 -31.339 -24.370 1.00 54.09 80 ALA A O 1
ATOM 605 N N . ALA A 1 81 ? 21.486 -32.105 -24.018 1.00 60.69 81 ALA A N 1
ATOM 606 C CA . ALA A 1 81 ? 21.079 -33.328 -23.350 1.00 60.69 81 ALA A CA 1
ATOM 607 C C . ALA A 1 81 ? 20.332 -32.973 -22.047 1.00 60.69 81 ALA A C 1
ATOM 609 O O . ALA A 1 81 ? 20.760 -32.057 -21.336 1.00 60.69 81 ALA A O 1
ATOM 610 N N . PRO A 1 82 ? 19.228 -33.662 -21.704 1.00 54.97 82 PRO A N 1
ATOM 611 C CA . PRO A 1 82 ? 18.487 -33.391 -20.479 1.00 54.97 82 PRO A CA 1
ATOM 612 C C . PRO A 1 82 ? 19.292 -33.858 -19.258 1.00 54.97 82 PRO A C 1
ATOM 614 O O . PRO A 1 82 ? 19.120 -34.964 -18.753 1.00 54.97 82 PRO A O 1
ATOM 617 N N . SER A 1 83 ? 20.169 -32.990 -18.759 1.00 61.25 83 SER A N 1
ATOM 618 C CA . SER A 1 83 ? 20.875 -33.136 -17.482 1.00 61.25 83 SER A CA 1
ATOM 619 C C . SER A 1 83 ? 19.949 -32.760 -16.325 1.00 61.25 83 SER A C 1
ATOM 621 O O . SER A 1 83 ? 20.186 -31.807 -15.586 1.00 61.25 83 SER A O 1
ATOM 623 N N . GLY A 1 84 ? 18.842 -33.479 -16.194 1.00 61.53 84 GLY A N 1
ATOM 624 C CA . GLY A 1 84 ? 17.923 -33.372 -15.073 1.00 61.53 84 GLY A CA 1
ATOM 625 C C . GLY A 1 84 ? 17.379 -34.755 -14.788 1.00 61.53 84 GLY A C 1
ATOM 626 O O . GLY A 1 84 ? 16.863 -35.402 -15.696 1.00 61.53 84 GLY A O 1
ATOM 627 N N . ASP A 1 85 ? 17.522 -35.222 -13.546 1.00 72.94 85 ASP A N 1
ATOM 628 C CA . ASP A 1 85 ? 16.881 -36.459 -13.103 1.00 72.94 85 ASP A CA 1
ATOM 629 C C . ASP A 1 85 ? 15.395 -36.393 -13.515 1.00 72.94 85 ASP A C 1
ATOM 631 O O . ASP A 1 85 ? 14.720 -35.422 -13.142 1.00 72.94 85 ASP A O 1
ATOM 635 N N . PRO A 1 86 ? 14.875 -37.350 -14.308 1.00 75.44 86 PRO A N 1
ATOM 636 C CA . PRO A 1 86 ? 13.483 -37.338 -14.763 1.00 75.44 86 PRO A CA 1
ATOM 637 C C . PRO A 1 86 ? 12.502 -37.208 -13.590 1.00 75.44 86 PRO A C 1
ATOM 639 O O . PRO A 1 86 ? 11.437 -36.608 -13.735 1.00 75.44 86 PRO A O 1
ATOM 642 N N . THR A 1 87 ? 12.910 -37.660 -12.401 1.00 79.81 87 THR A N 1
ATOM 643 C CA . THR A 1 87 ? 12.189 -37.488 -11.140 1.00 79.81 87 THR A CA 1
ATOM 644 C C . THR A 1 87 ? 12.039 -36.014 -10.751 1.00 79.81 87 THR A C 1
ATOM 646 O O . THR A 1 87 ? 10.955 -35.584 -10.370 1.00 79.81 87 THR A O 1
ATOM 649 N N . ARG A 1 88 ? 13.090 -35.191 -10.881 1.00 84.44 88 ARG A N 1
ATOM 650 C CA . ARG A 1 88 ? 13.035 -33.755 -10.545 1.00 84.44 88 ARG A CA 1
ATOM 651 C C . ARG A 1 88 ? 12.163 -32.976 -11.522 1.00 84.44 88 ARG A C 1
ATOM 653 O O . ARG A 1 88 ? 11.370 -32.147 -11.085 1.00 84.44 88 ARG A O 1
ATOM 660 N N . ASN A 1 89 ? 12.261 -33.260 -12.819 1.00 84.69 89 ASN A N 1
ATOM 661 C CA . ASN A 1 89 ? 11.402 -32.610 -13.811 1.00 84.69 89 ASN A CA 1
ATOM 662 C C . ASN A 1 89 ? 9.926 -32.995 -13.627 1.00 84.69 89 ASN A C 1
ATOM 664 O O . ASN A 1 89 ? 9.058 -32.132 -13.756 1.00 84.69 89 ASN A O 1
ATOM 668 N N . ALA A 1 90 ? 9.638 -34.246 -13.254 1.00 86.06 90 ALA A N 1
ATOM 669 C CA . ALA A 1 90 ? 8.285 -34.688 -12.923 1.00 86.06 90 ALA A CA 1
ATOM 670 C C . ALA A 1 90 ? 7.714 -33.960 -11.693 1.00 86.06 90 ALA A C 1
ATOM 672 O O . ALA A 1 90 ? 6.558 -33.539 -11.720 1.00 86.06 90 ALA A O 1
ATOM 673 N N . LEU A 1 91 ? 8.528 -33.737 -10.654 1.00 88.69 91 LEU A N 1
ATOM 674 C CA . LEU A 1 91 ? 8.119 -32.981 -9.463 1.00 88.69 91 LEU A CA 1
ATOM 675 C C . LEU A 1 91 ? 7.751 -31.530 -9.797 1.00 88.69 91 LEU A C 1
ATOM 677 O O . LEU A 1 91 ? 6.726 -31.032 -9.336 1.00 88.69 91 LEU A O 1
ATOM 681 N N . PHE A 1 92 ? 8.549 -30.848 -10.624 1.00 87.19 92 PHE A N 1
ATOM 682 C CA . PHE A 1 92 ? 8.223 -29.480 -11.040 1.00 87.19 92 PHE A CA 1
ATOM 683 C C . PHE A 1 92 ? 7.005 -29.432 -11.968 1.00 87.19 92 PHE A C 1
ATOM 685 O O . PHE A 1 92 ? 6.198 -28.514 -11.852 1.00 87.19 92 PHE A O 1
ATOM 692 N N . ALA A 1 93 ? 6.812 -30.428 -12.835 1.00 85.62 93 ALA A N 1
ATOM 693 C CA . ALA A 1 93 ? 5.601 -30.541 -13.647 1.00 85.62 93 ALA A CA 1
ATOM 694 C C . ALA A 1 93 ? 4.342 -30.768 -12.788 1.00 85.62 93 ALA A C 1
ATOM 696 O O . ALA A 1 93 ? 3.281 -30.230 -13.095 1.00 85.62 93 ALA A O 1
ATOM 697 N N . GLU A 1 94 ? 4.455 -31.525 -11.693 1.00 83.31 94 GLU A N 1
ATOM 698 C CA . GLU A 1 94 ? 3.380 -31.726 -10.719 1.00 83.31 94 GLU A CA 1
ATOM 699 C C . GLU A 1 94 ? 3.071 -30.460 -9.910 1.00 83.31 94 GLU A C 1
ATOM 701 O O . GLU A 1 94 ? 1.900 -30.122 -9.728 1.00 83.31 94 GLU A O 1
ATOM 706 N N . LEU A 1 95 ? 4.100 -29.719 -9.489 1.00 83.44 95 LEU A N 1
ATOM 707 C CA . LEU A 1 95 ? 3.935 -28.450 -8.780 1.00 83.44 95 LEU A CA 1
ATOM 708 C C . LEU A 1 95 ? 3.319 -27.363 -9.678 1.00 83.44 95 LEU A C 1
ATOM 710 O O . LEU A 1 95 ? 2.486 -26.578 -9.231 1.00 83.44 95 LEU A O 1
ATOM 714 N N . ASN A 1 96 ? 3.672 -27.358 -10.964 1.00 86.00 96 ASN A N 1
ATOM 715 C CA . ASN A 1 96 ? 3.203 -26.381 -11.947 1.00 86.00 96 ASN A CA 1
ATOM 716 C C . ASN A 1 96 ? 1.810 -26.694 -12.527 1.00 86.00 96 ASN A C 1
ATOM 718 O O . ASN A 1 96 ? 1.380 -26.029 -13.467 1.00 86.00 96 ASN A O 1
ATOM 722 N N . ARG A 1 97 ? 1.061 -27.660 -11.969 1.00 81.81 97 ARG A N 1
ATOM 723 C CA . ARG A 1 97 ? -0.313 -27.987 -12.412 1.00 81.81 97 ARG A CA 1
ATOM 724 C C . ARG A 1 97 ? -1.335 -26.857 -12.203 1.00 81.81 97 ARG A C 1
ATOM 726 O O . ARG A 1 97 ? -2.458 -26.965 -12.697 1.00 81.81 97 ARG A O 1
ATOM 733 N N . GLY A 1 98 ? -0.978 -25.788 -11.486 1.00 81.00 98 GLY A N 1
ATOM 734 C CA . GLY A 1 98 ? -1.819 -24.598 -11.321 1.00 81.00 98 GLY A CA 1
ATOM 735 C C . GLY A 1 98 ? -3.189 -24.911 -10.705 1.00 81.00 98 GLY A C 1
ATOM 736 O O . GLY A 1 98 ? -3.294 -25.708 -9.774 1.00 81.00 98 GLY A O 1
ATOM 737 N N . GLU A 1 99 ? -4.256 -24.307 -11.239 1.00 72.56 99 GLU A N 1
ATOM 738 C CA . GLU A 1 99 ? -5.640 -24.462 -10.748 1.00 72.56 99 GLU A CA 1
ATOM 739 C C . GLU A 1 99 ? -6.171 -25.909 -10.839 1.00 72.56 99 GLU A C 1
ATOM 741 O O . GLU A 1 99 ? -7.057 -26.301 -10.070 1.00 72.56 99 GLU A O 1
ATOM 746 N N . GLY A 1 100 ? -5.577 -26.739 -11.707 1.00 77.69 100 GLY A N 1
ATOM 747 C CA . GLY A 1 100 ? -5.935 -28.147 -11.890 1.00 77.69 100 GLY A CA 1
ATOM 748 C C . GLY A 1 100 ? -5.690 -29.025 -10.658 1.00 77.69 100 GLY A C 1
ATOM 749 O O . GLY A 1 100 ? -6.323 -30.071 -10.525 1.00 77.69 100 GLY A O 1
ATOM 750 N N . ILE A 1 101 ? -4.850 -28.586 -9.708 1.00 81.38 101 ILE A N 1
ATOM 751 C CA . ILE A 1 101 ? -4.637 -29.304 -8.438 1.00 81.3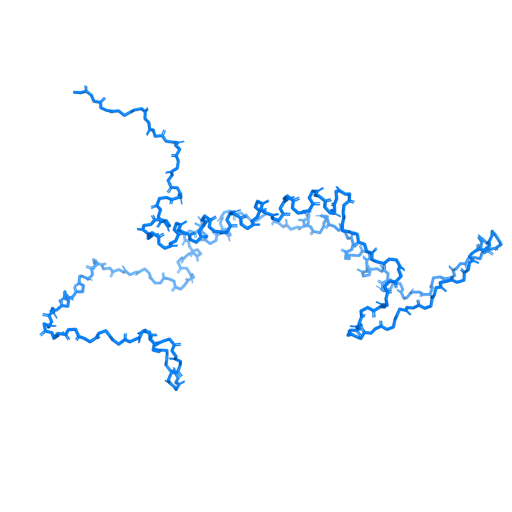8 101 ILE A CA 1
ATOM 752 C C . ILE A 1 101 ? -5.906 -29.355 -7.573 1.00 81.38 101 ILE A C 1
ATOM 754 O O . ILE A 1 101 ? -6.088 -30.279 -6.783 1.00 81.38 101 ILE A O 1
ATOM 758 N N . THR A 1 102 ? -6.818 -28.392 -7.744 1.00 76.00 102 THR A N 1
ATOM 759 C CA . THR A 1 102 ? -8.065 -28.318 -6.967 1.00 76.00 102 THR A CA 1
ATOM 760 C C . THR A 1 102 ? -9.217 -29.120 -7.580 1.00 76.00 102 THR A C 1
ATOM 762 O O . THR A 1 102 ? -10.189 -29.410 -6.884 1.00 76.00 102 THR A O 1
ATOM 765 N N . ALA A 1 103 ? -9.101 -29.546 -8.845 1.00 78.44 103 ALA A N 1
ATOM 766 C CA . ALA A 1 103 ? -10.156 -30.261 -9.567 1.00 78.44 103 ALA A CA 1
ATOM 767 C C . ALA A 1 103 ? -10.410 -31.687 -9.038 1.00 78.44 103 ALA A C 1
ATOM 769 O O . ALA A 1 103 ? -11.517 -32.205 -9.167 1.00 78.44 103 ALA A O 1
ATOM 770 N N . GLY A 1 104 ? -9.406 -32.317 -8.415 1.00 80.69 104 GLY A N 1
ATOM 771 C CA . GLY A 1 1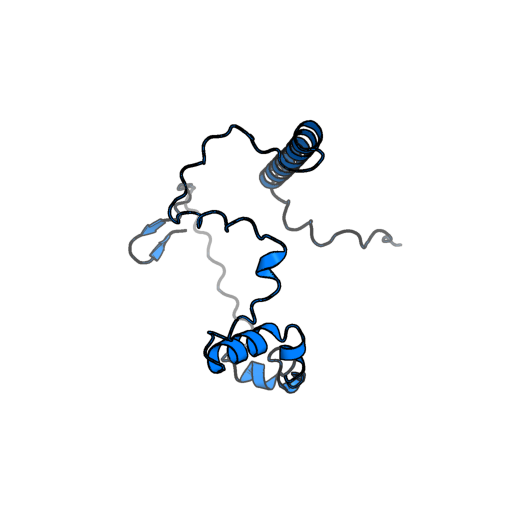04 ? -9.523 -33.657 -7.826 1.00 80.69 104 GLY A CA 1
ATOM 772 C C . GLY A 1 104 ? -10.100 -33.686 -6.406 1.00 80.69 104 GLY A C 1
ATOM 773 O O . GLY A 1 104 ? -10.341 -34.766 -5.864 1.00 80.69 104 GLY A O 1
ATOM 774 N N . LEU A 1 105 ? -10.314 -32.528 -5.768 1.00 82.88 105 LEU A N 1
ATOM 775 C CA . LEU A 1 105 ? -10.842 -32.482 -4.406 1.00 82.88 105 LEU A CA 1
ATOM 776 C C . LEU A 1 105 ? -12.363 -32.650 -4.417 1.00 82.88 105 LEU A C 1
ATOM 778 O O . LEU A 1 105 ? -13.097 -31.897 -5.057 1.00 82.88 105 LEU A O 1
ATOM 782 N N . ARG A 1 106 ? -12.860 -33.608 -3.627 1.00 84.75 106 ARG A N 1
ATOM 783 C CA . ARG A 1 106 ? -14.302 -33.781 -3.423 1.00 84.75 106 ARG A CA 1
ATOM 784 C C . ARG A 1 106 ? -14.921 -32.506 -2.843 1.00 84.75 106 ARG A C 1
ATOM 786 O O . ARG A 1 106 ? -14.364 -31.883 -1.934 1.00 84.75 106 ARG A O 1
ATOM 793 N N . LYS A 1 107 ? -16.118 -32.147 -3.309 1.00 87.44 107 LYS A N 1
ATOM 794 C CA . LYS A 1 107 ? -16.853 -31.009 -2.753 1.00 87.44 107 LYS A CA 1
ATOM 795 C C . LYS A 1 107 ? -17.185 -31.278 -1.284 1.00 87.44 107 LYS A C 1
ATOM 797 O O . LYS A 1 107 ? -17.831 -32.268 -0.954 1.00 87.44 107 LYS A O 1
ATOM 802 N N . VAL A 1 108 ? -16.776 -30.369 -0.403 1.00 88.50 108 VAL A N 1
ATOM 803 C CA . VAL A 1 108 ? -17.176 -30.401 1.008 1.00 88.50 108 VAL A CA 1
ATOM 804 C C . VAL A 1 108 ? -18.658 -30.020 1.098 1.00 88.50 108 VAL A C 1
ATOM 806 O O . VAL A 1 108 ? -19.020 -28.850 0.921 1.00 88.50 108 VAL A O 1
ATOM 809 N N . SER A 1 109 ? -19.512 -31.017 1.330 1.00 86.81 109 SER A N 1
ATOM 810 C CA . SER A 1 109 ? -20.948 -30.849 1.569 1.00 86.81 109 SER A CA 1
ATOM 811 C C . SER A 1 109 ? -21.206 -30.177 2.918 1.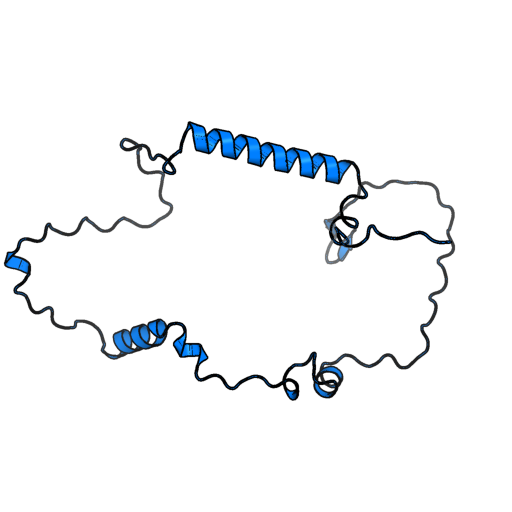00 86.81 109 SER A C 1
ATOM 813 O O . SER A 1 109 ? -20.346 -30.145 3.798 1.00 86.81 109 SER A O 1
ATOM 815 N N . ASP A 1 110 ? -22.405 -29.634 3.108 1.00 83.25 110 ASP A N 1
ATOM 816 C CA . ASP A 1 110 ? -22.757 -28.917 4.339 1.00 83.25 110 ASP A CA 1
ATOM 817 C C . ASP A 1 110 ? -22.734 -29.812 5.588 1.00 83.25 110 ASP A C 1
ATOM 819 O O . ASP A 1 110 ? -22.390 -29.345 6.671 1.00 83.25 110 ASP A O 1
ATOM 823 N N . THR A 1 111 ? -22.950 -31.119 5.427 1.00 83.31 111 THR A N 1
ATOM 824 C CA . THR A 1 111 ? -22.763 -32.123 6.487 1.00 83.31 111 THR A CA 1
ATOM 825 C C . THR A 1 111 ? -21.315 -32.228 6.978 1.00 83.31 111 THR A C 1
ATOM 827 O O . THR A 1 111 ? -21.086 -32.593 8.125 1.00 83.31 111 THR A O 1
ATOM 830 N N . MET A 1 112 ? -20.326 -31.873 6.154 1.00 85.19 112 MET A N 1
ATOM 831 C CA . MET A 1 112 ? -18.907 -31.863 6.531 1.00 85.19 112 MET A CA 1
ATOM 832 C C . MET A 1 112 ? -18.431 -30.503 7.052 1.00 85.19 112 MET A C 1
ATOM 834 O O . MET A 1 112 ? -17.315 -30.387 7.554 1.00 85.19 112 MET A O 1
ATOM 838 N N . LYS A 1 113 ? -19.253 -29.454 6.943 1.00 87.50 113 LYS A N 1
ATOM 839 C CA . LYS A 1 113 ? -18.909 -28.123 7.449 1.00 87.50 113 LYS A CA 1
ATOM 840 C C . LYS A 1 113 ? -19.375 -28.012 8.893 1.00 87.50 113 LYS A C 1
ATOM 842 O O . LYS A 1 113 ? -20.574 -27.942 9.146 1.00 87.50 113 LYS A O 1
ATOM 847 N N . THR A 1 114 ? -18.443 -27.865 9.833 1.00 84.88 114 THR A N 1
ATOM 848 C CA . THR A 1 114 ? -18.727 -27.712 11.277 1.00 84.88 114 THR A CA 1
ATOM 849 C C . THR A 1 114 ? -19.769 -26.632 11.582 1.00 84.88 114 THR A C 1
ATOM 851 O O . THR A 1 114 ? -20.520 -26.734 12.545 1.00 84.88 114 THR A O 1
ATOM 854 N N . HIS A 1 115 ? -19.862 -25.588 10.751 1.00 85.62 115 HIS A N 1
ATOM 855 C CA . HIS A 1 115 ? -20.829 -24.520 10.977 1.00 85.62 115 HIS A CA 1
ATOM 856 C C . HIS A 1 115 ? -22.245 -24.813 10.441 1.00 85.62 115 HIS A C 1
ATOM 858 O O . HIS A 1 115 ? -23.198 -24.207 10.938 1.00 85.62 115 HIS A O 1
ATOM 864 N N . LYS A 1 116 ? -22.397 -25.716 9.462 1.00 89.25 116 LYS A N 1
ATOM 865 C CA . LYS A 1 116 ? -23.692 -26.118 8.883 1.00 89.25 116 LYS A CA 1
ATOM 866 C C . LYS A 1 116 ? -24.208 -27.442 9.438 1.00 89.25 116 LYS A C 1
ATOM 868 O O . LYS A 1 116 ? -25.413 -27.649 9.416 1.00 89.25 116 LYS A O 1
ATOM 873 N N . ASN A 1 117 ? -23.329 -28.285 9.977 1.00 81.62 117 ASN A N 1
ATOM 874 C CA . ASN A 1 117 ? -23.708 -29.517 10.654 1.00 81.62 117 ASN A CA 1
ATOM 875 C C . ASN A 1 117 ? -23.727 -29.330 12.190 1.00 81.62 117 ASN A C 1
ATOM 877 O O . ASN A 1 117 ? -22.664 -29.155 12.795 1.00 81.62 117 ASN A O 1
ATOM 881 N N . PRO A 1 118 ? -24.905 -29.374 12.840 1.00 80.62 118 PRO A N 1
ATOM 882 C CA . PRO A 1 118 ? -25.031 -29.311 14.296 1.00 80.62 118 PRO A CA 1
ATOM 883 C C . PRO A 1 118 ? -24.313 -30.448 15.036 1.00 80.62 118 PRO A C 1
ATOM 885 O O . PRO A 1 118 ? -23.787 -30.212 16.119 1.00 80.62 118 PRO A O 1
ATOM 888 N N . GLU A 1 119 ? -24.230 -31.647 14.456 1.00 81.25 119 GLU A N 1
ATOM 889 C CA . GLU A 1 119 ? -23.605 -32.808 15.104 1.00 81.25 119 GLU A CA 1
ATOM 890 C C . GLU A 1 119 ? -22.088 -32.642 15.244 1.00 81.25 119 GLU A C 1
ATOM 892 O O . GLU A 1 119 ? -21.524 -32.873 16.312 1.00 81.25 119 GLU A O 1
ATOM 897 N N . LEU A 1 120 ? -21.418 -32.135 14.201 1.00 77.94 120 LEU A N 1
ATOM 898 C CA . LEU A 1 120 ? -19.986 -31.809 14.263 1.00 77.94 120 LEU A CA 1
ATOM 899 C C . LEU A 1 120 ? -19.698 -30.659 15.234 1.00 77.94 120 LEU A C 1
ATOM 901 O O . LEU A 1 120 ? -18.627 -30.608 15.836 1.00 77.94 120 LEU A O 1
ATOM 905 N N . ARG A 1 121 ? -20.656 -29.743 15.414 1.00 76.19 121 ARG A N 1
ATOM 906 C CA . ARG A 1 121 ? -20.555 -28.679 16.417 1.00 76.19 121 ARG A CA 1
ATOM 907 C C . ARG A 1 121 ? -20.687 -29.228 17.840 1.00 76.19 121 ARG A C 1
ATOM 909 O O . ARG A 1 121 ? -19.996 -28.738 18.725 1.00 76.19 121 ARG A O 1
ATOM 916 N N . ALA A 1 122 ? -21.524 -30.243 18.047 1.00 71.38 122 ALA A N 1
ATOM 917 C CA . ALA A 1 122 ? -21.674 -30.913 19.337 1.00 71.38 122 ALA A CA 1
ATOM 918 C C . ALA A 1 122 ? -20.443 -31.767 19.703 1.00 71.38 122 ALA A C 1
ATOM 920 O O . ALA A 1 122 ? -20.053 -31.807 20.867 1.00 71.38 122 ALA A O 1
ATOM 921 N N . GLY A 1 123 ? -19.798 -32.405 18.718 1.00 65.62 123 GLY A N 1
ATOM 922 C CA . GLY A 1 123 ? -18.579 -33.200 18.927 1.00 65.62 123 GLY A CA 1
ATOM 923 C C . GLY A 1 123 ? -17.309 -32.369 19.155 1.00 65.62 123 GLY A C 1
ATOM 924 O O . GLY A 1 123 ? -16.387 -32.819 19.832 1.00 65.62 123 GLY A O 1
ATOM 925 N N . ALA A 1 124 ? -17.260 -31.135 18.643 1.00 60.31 124 ALA A N 1
ATOM 926 C CA . ALA A 1 124 ? -16.143 -30.211 18.827 1.00 60.31 124 ALA A CA 1
ATOM 927 C C . ALA A 1 124 ? -16.188 -29.516 20.201 1.00 60.31 124 ALA A C 1
ATOM 929 O O . ALA A 1 124 ? -16.253 -28.296 20.269 1.00 60.31 124 ALA A O 1
ATOM 930 N N . GLY A 1 125 ? -16.186 -30.282 21.298 1.00 59.38 125 GLY A N 1
ATOM 931 C CA . GLY A 1 125 ? -15.810 -29.824 22.646 1.00 59.38 125 GLY A CA 1
ATOM 932 C C . GLY A 1 125 ? -16.551 -28.620 23.250 1.00 59.38 125 GLY A C 1
ATOM 933 O O . GLY A 1 125 ? -16.172 -28.168 24.327 1.00 59.38 125 GLY A O 1
ATOM 934 N N . LEU A 1 126 ? -17.601 -28.095 22.622 1.00 52.19 126 LEU A N 1
ATOM 935 C CA . LEU A 1 126 ? -18.441 -27.051 23.191 1.00 52.19 126 LEU A CA 1
ATOM 936 C C . LEU A 1 126 ? -19.602 -27.728 23.902 1.00 52.19 126 LEU A C 1
ATOM 938 O O . LEU A 1 126 ? -20.681 -27.920 23.348 1.00 52.19 126 LEU A O 1
ATOM 942 N N . GLN A 1 127 ? -19.335 -28.102 25.151 1.00 56.53 127 GLN A N 1
ATOM 943 C CA . GLN A 1 127 ? -20.356 -28.489 26.116 1.00 56.53 127 GLN A CA 1
ATOM 944 C C . GLN A 1 127 ? -21.498 -27.453 26.061 1.00 56.53 127 GLN A C 1
ATOM 946 O O . GLN A 1 127 ? -21.248 -26.270 26.329 1.00 56.53 127 GLN A O 1
ATOM 951 N N . PRO A 1 128 ? -22.738 -27.831 25.704 1.00 49.09 128 PRO A N 1
ATOM 952 C CA . PRO A 1 128 ? -23.865 -26.924 25.821 1.00 49.09 128 PRO A CA 1
ATOM 953 C C . PRO A 1 128 ? -24.046 -26.619 27.307 1.00 49.09 128 PRO A C 1
ATOM 955 O O . PRO A 1 128 ? -24.281 -27.517 28.114 1.00 49.09 128 PRO A O 1
ATOM 958 N N . ARG A 1 129 ? -23.903 -25.350 27.697 1.00 57.38 129 ARG A N 1
ATOM 959 C CA . ARG A 1 129 ? -24.183 -24.924 29.070 1.00 57.38 129 ARG A CA 1
ATOM 960 C C . ARG A 1 129 ? -25.687 -25.054 29.308 1.00 57.38 129 ARG A C 1
ATOM 962 O O . ARG A 1 129 ? -26.448 -24.143 29.002 1.00 57.38 129 ARG A O 1
ATOM 969 N N . SER A 1 130 ? -26.118 -26.203 29.819 1.00 51.84 130 SER A N 1
ATOM 970 C CA . SER A 1 130 ? -27.492 -26.434 30.251 1.00 51.84 130 SER A CA 1
ATOM 971 C C . SER A 1 130 ? -27.723 -25.709 31.576 1.00 51.84 130 SER A C 1
ATOM 973 O O . SER A 1 130 ? -27.337 -26.186 32.642 1.00 51.84 130 SER A O 1
ATOM 975 N N . GLY A 1 131 ? -28.324 -24.527 31.508 1.00 64.69 131 GLY A N 1
ATOM 976 C CA . GLY A 1 131 ? -28.815 -23.809 32.678 1.00 64.69 131 GLY A CA 1
ATOM 977 C C . GLY A 1 131 ? -29.189 -22.366 32.337 1.00 64.69 131 GLY A C 1
ATOM 978 O O . GLY A 1 131 ? -28.556 -21.772 31.460 1.00 64.69 131 GLY A O 1
ATOM 979 N N . PRO A 1 132 ? -30.201 -21.779 33.002 1.00 57.59 132 PRO A N 1
ATOM 980 C CA . PRO A 1 132 ? -30.485 -20.355 32.862 1.00 57.59 132 PRO A CA 1
ATOM 981 C C . PRO A 1 132 ? -29.229 -19.536 33.211 1.00 57.59 132 PRO A C 1
ATOM 983 O O . PRO A 1 132 ? -28.446 -19.957 34.071 1.00 57.59 132 PRO A O 1
ATOM 986 N N . PRO A 1 133 ? -28.997 -18.382 32.556 1.00 57.88 133 PRO A N 1
ATOM 987 C CA . PRO A 1 133 ? -27.790 -17.594 32.771 1.00 57.88 133 PRO A CA 1
ATOM 988 C C . PRO A 1 133 ? -27.695 -17.203 34.247 1.00 57.88 133 PRO A C 1
ATOM 990 O O . PRO A 1 133 ? -28.525 -16.446 34.755 1.00 57.88 133 PRO A O 1
ATOM 993 N N . GLN A 1 134 ? -26.685 -17.721 34.951 1.00 61.78 134 GLN A N 1
ATOM 994 C CA . GLN A 1 134 ? -26.385 -17.256 36.298 1.00 61.78 134 GLN A CA 1
ATOM 995 C C . GLN A 1 134 ? -25.964 -15.790 36.201 1.00 61.78 134 GLN A C 1
ATOM 997 O O . GLN A 1 134 ? -24.909 -15.467 35.654 1.00 61.78 134 GLN A O 1
ATOM 1002 N N . LYS A 1 135 ? -26.808 -14.893 36.721 1.00 56.81 135 LYS A N 1
ATOM 1003 C CA . LYS A 1 135 ? -26.421 -13.507 36.974 1.00 56.81 135 LYS A CA 1
ATOM 1004 C C . LYS A 1 135 ? -25.294 -13.541 38.000 1.00 56.81 135 LYS A C 1
ATOM 1006 O O . LYS A 1 135 ? -25.524 -13.889 39.156 1.00 56.81 135 LYS A O 1
ATOM 1011 N N . ALA A 1 136 ? -24.083 -13.208 37.564 1.00 56.69 136 ALA A N 1
ATOM 1012 C CA . ALA A 1 136 ? -22.986 -12.943 38.479 1.00 56.69 136 ALA A CA 1
ATOM 1013 C C . ALA A 1 136 ? -23.419 -11.840 39.467 1.00 56.69 136 ALA A C 1
ATOM 1015 O O . ALA A 1 136 ? -24.104 -10.895 39.050 1.00 56.69 136 ALA A O 1
ATOM 1016 N N . PRO A 1 137 ? -23.068 -11.945 40.761 1.00 53.09 137 PRO A N 1
ATOM 1017 C CA . PRO A 1 137 ? -23.353 -10.886 41.713 1.00 53.09 137 PRO A CA 1
ATOM 1018 C C . PRO A 1 137 ? -22.686 -9.601 41.225 1.00 53.09 137 PRO A C 1
ATOM 1020 O O . PRO A 1 137 ? -21.520 -9.589 40.825 1.00 53.09 137 PRO A O 1
ATOM 1023 N N . LYS A 1 138 ? -23.465 -8.520 41.208 1.00 53.62 138 LYS A N 1
ATOM 1024 C CA . LYS A 1 138 ? -22.982 -7.191 40.847 1.0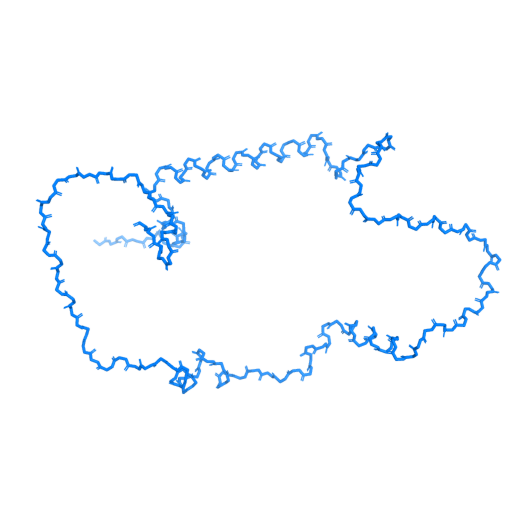0 53.62 138 LYS A CA 1
ATOM 1025 C C . LYS A 1 138 ? -21.826 -6.840 41.791 1.00 53.62 138 LYS A C 1
ATOM 1027 O O . LYS A 1 138 ? -22.032 -6.929 43.001 1.00 53.62 138 LYS A O 1
ATOM 1032 N N . PRO A 1 139 ? -20.634 -6.472 41.289 1.00 44.41 139 PRO A N 1
ATOM 1033 C CA . PRO A 1 139 ? -19.547 -6.093 42.171 1.00 44.41 139 PRO A CA 1
ATOM 1034 C C . PRO A 1 139 ? -19.984 -4.857 42.955 1.00 44.41 139 PRO A C 1
ATOM 1036 O O . PRO A 1 139 ? -20.344 -3.829 42.377 1.00 44.41 139 PRO A O 1
ATOM 1039 N N . THR A 1 140 ? -20.005 -4.988 44.279 1.00 44.12 140 THR A N 1
ATOM 1040 C CA . THR A 1 140 ? -20.162 -3.872 45.203 1.00 44.12 140 THR A CA 1
ATOM 1041 C C . THR A 1 140 ? -19.039 -2.887 44.914 1.00 44.12 140 THR A C 1
ATOM 1043 O O . THR A 1 140 ? -17.865 -3.208 45.095 1.00 44.12 140 THR A O 1
ATOM 1046 N N . ALA A 1 141 ? -19.393 -1.699 44.426 1.00 43.41 141 ALA A N 1
ATOM 1047 C CA . ALA A 1 141 ? -18.456 -0.599 44.295 1.00 43.41 141 ALA A CA 1
ATOM 1048 C C . ALA A 1 141 ? -17.995 -0.205 45.704 1.00 43.41 141 ALA A C 1
ATOM 1050 O O . ALA A 1 141 ? -18.710 0.471 46.442 1.00 43.41 141 ALA A O 1
ATOM 1051 N N . SER A 1 142 ? -16.812 -0.674 46.097 1.00 40.62 142 SER A N 1
ATOM 1052 C CA . SER A 1 142 ? -16.085 -0.072 47.204 1.00 40.62 142 SER A CA 1
ATOM 1053 C C . SER A 1 142 ? -15.531 1.251 46.688 1.00 40.62 142 SER A C 1
ATOM 1055 O O . SER A 1 142 ? -14.686 1.281 45.792 1.00 40.62 142 SER A O 1
ATOM 1057 N N . ASN A 1 143 ? -16.079 2.344 47.213 1.00 50.88 143 ASN A N 1
ATOM 1058 C CA . ASN A 1 143 ? -15.552 3.692 47.059 1.00 50.88 143 ASN A CA 1
ATOM 1059 C C . ASN A 1 143 ? -14.159 3.736 47.705 1.00 50.88 143 ASN A C 1
ATOM 1061 O O . ASN A 1 143 ? -14.030 4.056 48.881 1.00 50.88 143 ASN A O 1
ATOM 1065 N N . ASN A 1 144 ? -13.120 3.407 46.943 1.00 43.91 144 ASN A N 1
ATOM 1066 C CA . ASN A 1 144 ? -11.755 3.788 47.268 1.00 43.91 144 ASN A CA 1
ATOM 1067 C C . ASN A 1 144 ? -11.259 4.705 46.157 1.00 43.91 144 ASN A C 1
ATOM 1069 O O . ASN A 1 144 ? -11.249 4.341 44.982 1.00 43.91 144 ASN A O 1
ATOM 1073 N N . GLY A 1 145 ? -10.941 5.934 46.563 1.00 41.19 145 GLY A N 1
ATOM 1074 C CA . GLY A 1 145 ? -10.595 7.047 45.696 1.00 41.19 145 GLY A CA 1
ATOM 1075 C C . GLY A 1 145 ? -9.503 6.728 44.679 1.00 41.19 145 GLY A C 1
ATOM 1076 O O . GLY A 1 145 ? -8.650 5.862 44.873 1.00 41.19 145 GLY A O 1
ATOM 1077 N N . ALA A 1 146 ? -9.563 7.478 43.583 1.00 48.28 146 ALA A N 1
ATOM 1078 C CA . ALA A 1 146 ? -8.656 7.425 42.454 1.00 48.28 146 ALA A CA 1
ATOM 1079 C C . ALA A 1 146 ? -7.182 7.255 42.856 1.00 48.28 146 ALA A C 1
ATOM 1081 O O . ALA A 1 146 ? -6.579 8.118 43.491 1.00 48.28 146 ALA A O 1
ATOM 1082 N N . LYS A 1 147 ? -6.572 6.184 42.352 1.00 49.25 147 LYS A N 1
ATOM 1083 C CA . LYS A 1 147 ? -5.194 6.234 41.872 1.00 49.25 147 LYS A CA 1
ATOM 1084 C C . LYS A 1 147 ? -5.218 5.753 40.430 1.00 49.25 147 LYS A C 1
ATOM 1086 O O . LYS A 1 147 ? -5.303 4.556 40.178 1.00 49.25 147 LYS A O 1
ATOM 1091 N N . GLN A 1 148 ? -5.190 6.700 39.493 1.00 49.12 148 GLN A N 1
ATOM 1092 C CA . GLN A 1 148 ? -4.756 6.429 38.126 1.00 49.12 148 GLN A CA 1
ATOM 1093 C C . GLN A 1 148 ? -3.306 5.948 38.217 1.00 49.12 148 GLN A C 1
ATOM 1095 O O . GLN A 1 148 ? -2.377 6.750 38.265 1.00 49.12 148 GLN A O 1
ATOM 1100 N N . ALA A 1 149 ? -3.113 4.638 38.337 1.00 62.31 149 ALA A N 1
ATOM 1101 C CA . ALA A 1 149 ? -1.834 4.051 37.999 1.00 62.31 149 ALA A CA 1
ATOM 1102 C C . ALA A 1 149 ? -1.691 4.154 36.478 1.00 62.31 149 ALA A C 1
ATOM 1104 O O . ALA A 1 149 ? -2.653 3.916 35.743 1.00 62.31 149 ALA A O 1
ATOM 1105 N N . THR A 1 150 ? -0.509 4.550 36.015 1.00 60.59 150 THR A N 1
ATOM 1106 C CA . THR A 1 150 ? -0.131 4.451 34.606 1.00 60.59 150 THR A CA 1
ATOM 1107 C C . THR A 1 150 ? -0.464 3.038 34.114 1.00 60.59 150 THR A C 1
ATOM 1109 O O . THR A 1 150 ? -0.137 2.084 34.820 1.00 60.59 150 THR A O 1
ATOM 1112 N N . PRO A 1 151 ? -1.142 2.871 32.964 1.00 62.97 151 PRO A N 1
ATOM 1113 C CA . PRO A 1 151 ? -1.456 1.546 32.443 1.00 62.97 151 PRO A CA 1
ATOM 1114 C C . PRO A 1 151 ? -0.141 0.805 32.187 1.00 62.97 151 PRO A C 1
ATOM 1116 O O . PRO A 1 151 ? 0.663 1.223 31.354 1.00 62.97 151 PRO A O 1
ATOM 1119 N N . VAL A 1 152 ? 0.105 -0.256 32.953 1.00 65.75 152 VAL A N 1
ATOM 1120 C CA . VAL A 1 152 ? 1.312 -1.074 32.842 1.00 65.75 152 VAL A CA 1
ATOM 1121 C C . VAL A 1 152 ? 0.919 -2.377 32.169 1.00 65.75 152 VAL A C 1
ATOM 1123 O O . VAL A 1 152 ? 0.299 -3.229 32.791 1.00 65.75 152 VAL A O 1
ATOM 1126 N N . MET A 1 153 ? 1.319 -2.527 30.908 1.00 76.88 153 MET A N 1
ATOM 1127 C CA . MET A 1 153 ? 1.227 -3.777 30.154 1.00 76.88 153 MET A CA 1
ATOM 1128 C C . MET A 1 153 ? 2.590 -4.457 30.160 1.00 76.88 153 MET A C 1
ATOM 1130 O O . MET A 1 153 ? 3.315 -4.439 29.167 1.00 76.88 153 MET A O 1
ATOM 1134 N N . GLU A 1 154 ? 2.967 -5.021 31.302 1.00 79.44 154 GLU A N 1
ATOM 1135 C CA . GLU A 1 154 ? 4.219 -5.761 31.422 1.00 79.44 154 GLU A CA 1
ATOM 1136 C C . GLU A 1 154 ? 3.973 -7.166 31.970 1.00 79.44 154 GLU A C 1
ATOM 1138 O O . GLU A 1 154 ? 3.080 -7.415 32.788 1.00 79.44 154 GLU A O 1
ATOM 1143 N N . LEU A 1 155 ? 4.775 -8.112 31.492 1.00 78.75 155 LEU A N 1
ATOM 1144 C CA . LEU A 1 155 ? 4.769 -9.476 31.991 1.00 78.75 155 LEU A CA 1
ATOM 1145 C C . LEU A 1 155 ? 5.566 -9.507 33.301 1.00 78.75 155 LEU A C 1
ATOM 1147 O O . LEU A 1 155 ? 6.796 -9.517 33.292 1.00 78.75 155 LEU A O 1
ATOM 1151 N N . ARG A 1 156 ? 4.871 -9.520 34.444 1.00 78.50 156 ARG A N 1
ATOM 1152 C CA . ARG A 1 156 ? 5.513 -9.685 35.756 1.00 78.50 156 ARG A CA 1
ATOM 1153 C C . ARG A 1 156 ? 5.593 -11.167 36.099 1.00 78.50 156 ARG A C 1
ATOM 1155 O O . ARG A 1 156 ? 4.613 -11.788 36.517 1.00 78.50 156 ARG A O 1
ATOM 1162 N N . GLY A 1 157 ? 6.777 -11.744 35.910 1.00 85.19 157 GLY A N 1
ATOM 1163 C CA . GLY A 1 157 ? 6.995 -13.180 36.067 1.00 85.19 157 GLY A CA 1
ATOM 1164 C C . GLY A 1 157 ? 6.266 -13.959 34.971 1.00 85.19 157 GLY A C 1
ATOM 1165 O O . GLY A 1 157 ? 6.585 -13.808 33.800 1.00 85.19 157 GLY A O 1
ATOM 1166 N N . ASN A 1 158 ? 5.271 -14.771 35.342 1.00 82.75 158 ASN A N 1
ATOM 1167 C CA . ASN A 1 158 ? 4.509 -15.612 34.406 1.00 82.75 158 ASN A CA 1
ATOM 1168 C C . ASN A 1 158 ? 3.047 -15.163 34.222 1.00 82.75 158 ASN A C 1
ATOM 1170 O O . ASN A 1 158 ? 2.212 -15.944 33.762 1.00 82.75 158 ASN A O 1
ATOM 1174 N N . LYS A 1 159 ? 2.711 -13.933 34.632 1.00 74.38 159 LYS A N 1
ATOM 1175 C CA . LYS A 1 159 ? 1.360 -13.369 34.526 1.00 74.38 159 LYS A CA 1
ATOM 1176 C C . LYS A 1 159 ? 1.399 -11.979 33.902 1.00 74.38 159 LYS A C 1
ATOM 1178 O O . LYS A 1 159 ? 2.216 -11.142 34.278 1.00 74.38 159 LYS A O 1
ATOM 1183 N N . TRP A 1 160 ? 0.490 -11.752 32.961 1.00 76.38 160 TRP A N 1
ATOM 1184 C CA . TRP A 1 160 ? 0.265 -10.443 32.360 1.00 76.38 160 TRP A CA 1
ATOM 1185 C C . TRP A 1 160 ? -0.454 -9.534 33.352 1.00 76.38 160 TRP A C 1
ATOM 1187 O O . TRP A 1 160 ? -1.499 -9.910 33.887 1.00 76.38 160 TRP A O 1
ATOM 1197 N N . VAL A 1 161 ? 0.121 -8.359 33.597 1.00 78.19 161 VAL A N 1
ATOM 1198 C CA . VAL A 1 161 ? -0.552 -7.258 34.289 1.00 78.19 161 VAL A CA 1
ATOM 1199 C C . VAL A 1 161 ? -1.113 -6.341 33.203 1.00 78.19 161 VAL A C 1
ATOM 1201 O O . VAL A 1 161 ? -0.396 -6.021 32.256 1.00 78.19 161 VAL A O 1
ATOM 1204 N N . VAL A 1 162 ? -2.404 -6.018 33.302 1.00 74.81 162 VAL A N 1
ATOM 1205 C CA . VAL A 1 162 ? -3.149 -5.105 32.417 1.00 74.81 162 VAL A CA 1
ATOM 1206 C C . VAL A 1 162 ? -3.760 -4.016 33.279 1.00 74.81 162 VAL A C 1
ATOM 1208 O O . VAL A 1 162 ? -4.237 -4.373 34.383 1.00 74.81 162 VAL A O 1
#